Protein AF-A0A0N4VBP0-F1 (afdb_monomer_lite)

pLDDT: mean 86.18, std 14.72, range [43.16, 98.31]

InterPro domains:
  IPR055119 Abnormal cell migration protein 18-like, fibronectin type I domain [PF23003] (78-147)

Structure (mmCIF, N/CA/C/O backbone):
data_AF-A0A0N4VBP0-F1
#
_entry.id   AF-A0A0N4VBP0-F1
#
loop_
_atom_site.group_PDB
_atom_site.id
_atom_site.type_symbol
_atom_site.label_atom_id
_atom_site.label_alt_id
_atom_site.label_comp_id
_atom_site.label_asym_id
_atom_site.label_entity_id
_atom_site.label_seq_id
_atom_site.pdbx_PDB_ins_code
_atom_site.Cartn_x
_atom_site.Cartn_y
_atom_site.Cartn_z
_atom_site.occupancy
_atom_site.B_iso_or_equiv
_atom_site.auth_seq_id
_atom_site.auth_comp_id
_atom_site.auth_asym_id
_atom_site.auth_atom_id
_atom_site.pdbx_PDB_model_num
ATOM 1 N N . MET A 1 1 ? 10.386 -3.263 -33.760 1.00 45.22 1 MET A N 1
ATOM 2 C CA . MET A 1 1 ? 9.734 -3.889 -32.591 1.00 45.22 1 MET A CA 1
ATOM 3 C C . MET A 1 1 ? 8.811 -2.858 -31.971 1.00 45.22 1 MET A C 1
ATOM 5 O O . MET A 1 1 ? 9.292 -1.801 -31.594 1.00 45.22 1 MET A O 1
ATOM 9 N N . ALA A 1 2 ? 7.503 -3.111 -31.945 1.00 43.16 2 ALA A N 1
ATOM 10 C CA . ALA A 1 2 ? 6.547 -2.231 -31.281 1.00 43.16 2 ALA A CA 1
ATOM 11 C C . ALA A 1 2 ? 6.373 -2.720 -29.836 1.00 43.16 2 ALA A C 1
ATOM 13 O O . ALA A 1 2 ? 5.574 -3.613 -29.575 1.00 43.16 2 ALA A O 1
ATOM 14 N N . GLY A 1 3 ? 7.192 -2.207 -28.918 1.00 45.19 3 GLY A N 1
ATOM 15 C CA . GLY A 1 3 ? 7.002 -2.426 -27.485 1.00 45.19 3 GLY A CA 1
ATOM 16 C C . GLY A 1 3 ? 6.058 -1.362 -26.935 1.00 45.19 3 GLY A C 1
ATOM 17 O O . GLY A 1 3 ? 6.357 -0.173 -27.028 1.00 45.19 3 GLY A O 1
ATOM 18 N N . THR A 1 4 ? 4.913 -1.761 -26.388 1.00 47.69 4 THR A N 1
ATOM 19 C CA . THR A 1 4 ? 4.020 -0.848 -25.665 1.00 47.69 4 THR A CA 1
ATOM 20 C C . THR A 1 4 ? 4.611 -0.574 -24.284 1.00 47.69 4 THR A C 1
ATOM 22 O O . THR A 1 4 ? 4.507 -1.397 -23.375 1.00 47.69 4 THR A O 1
ATOM 25 N N . GLY A 1 5 ? 5.262 0.578 -24.136 1.00 48.09 5 GLY A N 1
ATOM 26 C CA . GLY A 1 5 ? 5.780 1.053 -22.858 1.00 48.09 5 GLY A CA 1
ATOM 27 C C . GLY A 1 5 ? 4.662 1.238 -21.834 1.00 48.09 5 GLY A C 1
ATOM 28 O O . GLY A 1 5 ? 3.679 1.926 -22.104 1.00 48.09 5 GLY A O 1
ATOM 29 N N . THR A 1 6 ? 4.771 0.607 -20.664 1.00 52.06 6 THR A N 1
ATOM 30 C CA . THR A 1 6 ? 3.801 0.809 -19.578 1.00 52.06 6 THR A CA 1
ATOM 31 C C . THR A 1 6 ? 4.302 1.944 -18.695 1.00 52.06 6 THR A C 1
ATOM 33 O O . THR A 1 6 ? 5.252 1.750 -17.942 1.00 52.06 6 THR A O 1
ATOM 36 N N . LYS A 1 7 ? 3.653 3.110 -18.789 1.00 55.88 7 LYS A N 1
ATOM 37 C CA . LYS A 1 7 ? 3.887 4.267 -17.913 1.00 55.88 7 LYS A CA 1
ATOM 38 C C . LYS A 1 7 ? 3.747 3.862 -16.439 1.00 55.88 7 LYS A C 1
ATOM 40 O O . LYS A 1 7 ? 2.843 3.099 -16.092 1.00 55.88 7 LYS A O 1
ATOM 45 N N . ASN A 1 8 ? 4.645 4.384 -15.607 1.00 66.62 8 ASN A N 1
ATOM 46 C CA . ASN A 1 8 ? 4.787 4.052 -14.189 1.00 66.62 8 ASN A CA 1
ATOM 47 C C . ASN A 1 8 ? 3.478 4.113 -13.405 1.00 66.62 8 ASN A C 1
ATOM 49 O O . ASN A 1 8 ? 2.595 4.936 -13.673 1.00 66.62 8 ASN A O 1
ATOM 53 N N . ARG A 1 9 ? 3.396 3.269 -12.375 1.00 81.88 9 ARG A N 1
ATOM 54 C CA . ARG A 1 9 ? 2.279 3.243 -11.438 1.00 81.88 9 ARG A CA 1
ATOM 55 C C . ARG A 1 9 ? 2.696 3.904 -10.137 1.00 81.88 9 ARG A C 1
ATOM 57 O O . ARG A 1 9 ? 3.677 3.527 -9.503 1.00 81.88 9 ARG A O 1
ATOM 64 N N . ARG A 1 10 ? 1.908 4.897 -9.751 1.00 91.56 10 ARG A N 1
ATOM 65 C CA . ARG A 1 10 ? 1.9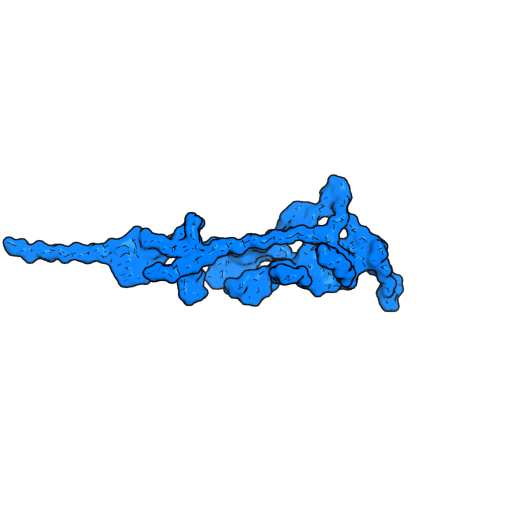51 5.512 -8.435 1.00 91.56 10 ARG A CA 1
ATOM 66 C C . ARG A 1 10 ? 0.530 5.555 -7.917 1.00 91.56 10 ARG A C 1
ATOM 68 O O . ARG A 1 10 ? -0.347 6.116 -8.574 1.00 91.56 10 ARG A O 1
ATOM 75 N N . TYR A 1 11 ? 0.317 4.942 -6.764 1.00 93.88 11 TYR A N 1
ATOM 76 C CA . TYR A 1 11 ? -0.962 4.974 -6.072 1.00 93.88 11 TYR A CA 1
ATOM 77 C C . TYR A 1 11 ? -0.760 5.642 -4.724 1.00 93.88 11 TYR A C 1
ATOM 79 O O . TYR A 1 11 ? 0.289 5.502 -4.095 1.00 93.88 11 TYR A O 1
ATOM 87 N N . GLU A 1 12 ? -1.775 6.365 -4.278 1.00 95.12 12 GLU A N 1
ATOM 88 C CA . GLU A 1 12 ? -1.763 7.060 -2.999 1.00 95.12 12 GLU A CA 1
ATOM 89 C C . GLU A 1 12 ? -3.082 6.827 -2.285 1.00 95.12 12 GLU A C 1
ATOM 91 O O . GLU A 1 12 ? -4.135 6.696 -2.914 1.00 95.12 12 GLU A O 1
ATOM 96 N N . THR A 1 13 ? -3.025 6.818 -0.962 1.00 95.44 13 THR A N 1
ATOM 97 C CA . THR A 1 13 ? -4.216 6.849 -0.126 1.00 95.44 13 THR A CA 1
ATOM 98 C C . THR A 1 13 ? -3.938 7.592 1.166 1.00 95.44 13 THR A C 1
ATOM 100 O O . THR A 1 13 ? -2.808 7.631 1.645 1.00 95.44 13 THR A O 1
ATOM 103 N N . VAL A 1 14 ? -5.007 8.103 1.766 1.00 94.25 14 VAL A N 1
ATOM 104 C CA . VAL A 1 14 ? -5.024 8.579 3.147 1.00 94.25 14 VAL A CA 1
ATOM 105 C C . VAL A 1 14 ? -6.066 7.761 3.922 1.00 94.25 14 VAL A C 1
ATOM 107 O O . VAL A 1 14 ? -7.111 7.412 3.343 1.00 94.25 14 VAL A O 1
ATOM 110 N N . PRO A 1 15 ? -5.787 7.386 5.180 1.00 94.62 15 PRO A N 1
ATOM 111 C CA . PRO A 1 15 ? -6.790 6.808 6.050 1.00 94.62 15 PRO A CA 1
ATOM 112 C C . PRO A 1 15 ? -7.928 7.785 6.376 1.00 94.62 15 PRO A C 1
ATOM 114 O O . PRO A 1 15 ? -7.728 8.998 6.461 1.00 94.62 15 PRO A O 1
ATOM 117 N N . GLN A 1 16 ? -9.126 7.253 6.591 1.00 94.56 16 GLN A N 1
ATOM 118 C CA . 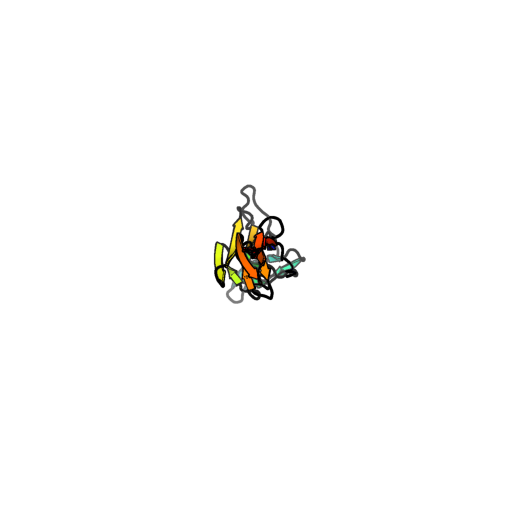GLN A 1 16 ? -10.312 8.014 6.960 1.00 94.56 16 GLN A CA 1
ATOM 119 C C . GLN A 1 16 ? -10.345 8.233 8.478 1.00 94.56 16 GLN A C 1
ATOM 121 O O . GLN A 1 16 ? -10.978 7.481 9.212 1.00 94.56 16 GLN A O 1
ATOM 126 N N . ASN A 1 17 ? -9.675 9.289 8.944 1.00 94.69 17 ASN A N 1
ATOM 127 C CA . ASN A 1 17 ? -9.676 9.700 10.350 1.00 94.69 17 ASN A CA 1
ATOM 128 C C . ASN A 1 17 ? -10.025 11.185 10.506 1.00 94.69 17 ASN A C 1
ATOM 130 O O . ASN A 1 17 ? -9.913 11.977 9.570 1.00 94.69 17 ASN A O 1
ATOM 134 N N . THR A 1 18 ? -10.408 11.570 11.723 1.00 92.31 18 THR A N 1
ATOM 135 C CA . THR A 1 18 ? -10.318 12.968 12.173 1.00 92.31 18 THR A CA 1
ATOM 136 C C . THR A 1 18 ? -8.933 13.194 12.767 1.00 92.31 18 THR A C 1
ATOM 138 O O . THR A 1 18 ? -8.395 12.286 13.392 1.00 92.31 18 THR A O 1
ATOM 141 N N . TYR A 1 19 ? -8.354 14.379 12.582 1.00 91.56 19 TYR A N 1
ATOM 142 C CA . TYR A 1 19 ? -7.007 14.699 13.058 1.00 91.56 19 TYR A CA 1
ATOM 143 C C . TYR A 1 19 ? -7.036 15.870 14.041 1.00 91.56 19 TYR A C 1
ATOM 145 O O . TYR A 1 19 ? -7.872 16.767 13.922 1.00 91.56 19 TYR A O 1
ATOM 153 N N . ASP A 1 20 ? -6.128 15.854 15.016 1.00 90.38 20 ASP A N 1
ATOM 154 C CA . ASP A 1 20 ? -5.907 16.976 15.926 1.00 90.38 20 ASP A CA 1
ATOM 155 C C . ASP A 1 20 ? -5.107 18.108 15.251 1.00 90.38 20 ASP A C 1
ATOM 157 O O . ASP A 1 20 ? -4.671 18.009 14.101 1.00 90.38 20 ASP A O 1
ATOM 161 N N . SER A 1 21 ? -4.868 19.201 15.981 1.00 90.19 21 SER A N 1
ATOM 162 C CA . SER A 1 21 ? -4.077 20.336 15.485 1.00 90.19 21 SER A CA 1
ATOM 163 C C . SER A 1 21 ? -2.619 19.990 15.152 1.00 90.19 21 SER A C 1
ATOM 165 O O . SER A 1 21 ? -1.947 20.771 14.485 1.00 90.19 21 SER A O 1
ATOM 167 N N . ASN A 1 22 ? -2.114 18.844 15.619 1.00 87.56 22 ASN A N 1
ATOM 168 C CA . ASN A 1 22 ? -0.756 18.364 15.370 1.00 87.56 22 ASN A CA 1
ATOM 169 C C . ASN A 1 22 ? -0.684 17.380 14.189 1.00 87.56 22 ASN A C 1
ATOM 171 O O . ASN A 1 22 ? 0.415 16.912 13.861 1.00 87.56 22 ASN A O 1
ATOM 175 N N . GLY A 1 23 ? -1.826 17.069 13.564 1.00 85.69 23 GLY A N 1
ATOM 176 C CA . GLY A 1 23 ? -1.954 16.096 12.482 1.00 85.69 23 GLY A CA 1
ATOM 177 C C . GLY A 1 23 ? -1.988 14.643 12.954 1.00 85.69 23 GLY A C 1
ATOM 178 O O . GLY A 1 23 ? -1.758 13.753 12.144 1.00 85.69 23 GLY A O 1
ATOM 179 N N . SER A 1 24 ? -2.239 14.388 14.240 1.00 89.44 24 SER A N 1
ATOM 180 C CA . SER A 1 24 ? -2.348 13.033 14.795 1.00 89.44 24 SER A CA 1
ATOM 181 C C . SER A 1 24 ? -3.791 12.539 14.689 1.00 89.44 24 SER A C 1
ATOM 183 O O . SER A 1 24 ? -4.709 13.328 14.929 1.00 89.44 24 SER A O 1
ATOM 185 N N . PRO A 1 25 ? -4.032 11.261 14.350 1.00 92.06 25 PRO A N 1
ATOM 186 C CA . PRO A 1 25 ? -5.387 10.737 14.258 1.00 92.06 25 PRO A CA 1
ATOM 187 C C . PRO A 1 25 ? -6.062 10.703 15.635 1.00 92.06 25 PRO A C 1
ATOM 189 O O . PRO A 1 25 ? -5.486 10.251 16.624 1.00 92.06 25 PRO A O 1
ATOM 192 N N . ILE A 1 26 ? -7.310 11.161 15.679 1.00 92.69 26 ILE A N 1
ATOM 193 C CA . ILE A 1 26 ? -8.199 11.093 16.836 1.00 92.69 26 ILE A CA 1
ATOM 194 C C . ILE A 1 26 ? -9.050 9.824 16.688 1.00 92.69 26 ILE A C 1
ATOM 196 O O . ILE A 1 26 ? -9.785 9.715 15.701 1.00 92.69 26 ILE A O 1
ATOM 200 N N . PRO A 1 27 ? -8.994 8.880 17.647 1.00 93.56 27 PRO A N 1
ATOM 201 C CA . PRO A 1 27 ? -9.818 7.678 17.610 1.00 93.56 27 PRO A CA 1
ATOM 202 C C . PRO A 1 27 ? -11.312 7.999 17.516 1.00 93.56 27 PRO A C 1
ATOM 204 O O . PRO A 1 27 ? -11.846 8.777 18.312 1.00 93.56 27 PRO A O 1
ATOM 207 N N . ASN A 1 28 ? -12.004 7.368 16.570 1.00 92.31 28 ASN A N 1
ATOM 208 C CA . ASN A 1 28 ? -13.450 7.460 16.449 1.00 92.31 28 ASN A CA 1
ATOM 209 C C . ASN A 1 28 ? -14.128 6.685 17.588 1.00 92.31 28 ASN A C 1
ATOM 211 O O . ASN A 1 28 ? -14.093 5.460 17.625 1.00 92.31 28 ASN A O 1
ATOM 215 N N . GLN A 1 29 ? -14.783 7.403 18.500 1.00 93.75 29 GLN A N 1
ATOM 216 C CA . GLN A 1 29 ? -15.467 6.807 19.651 1.00 93.75 29 GLN A CA 1
ATOM 217 C C . GLN A 1 29 ? -16.958 6.510 19.416 1.00 93.75 29 GLN A C 1
ATOM 219 O O . GLN A 1 29 ? -17.625 5.999 20.316 1.00 93.75 29 GLN A O 1
ATOM 224 N N . LEU A 1 30 ? -17.496 6.810 18.226 1.00 93.25 30 LEU A N 1
ATOM 225 C CA . LEU A 1 30 ? -18.921 6.634 17.913 1.00 93.25 30 LEU A CA 1
ATOM 226 C C . LEU A 1 30 ? -19.330 5.157 17.885 1.00 93.25 30 LEU A C 1
ATOM 228 O O . LEU A 1 30 ? -20.428 4.812 18.318 1.00 93.25 30 LEU A O 1
ATOM 232 N N . TYR A 1 31 ? -18.443 4.283 17.408 1.00 94.50 31 TYR A N 1
ATOM 233 C CA . TYR A 1 31 ? -18.716 2.856 17.221 1.00 94.50 31 TYR A CA 1
ATOM 234 C C . TYR A 1 31 ? -18.079 2.014 18.327 1.00 94.50 31 TYR A C 1
ATOM 236 O O . TYR A 1 31 ? -17.246 1.141 18.088 1.00 94.50 31 TYR A O 1
ATOM 244 N N . LYS A 1 32 ? -18.463 2.307 19.571 1.00 96.56 32 LYS A N 1
ATOM 245 C CA . LYS A 1 32 ? -18.038 1.553 20.752 1.00 96.56 32 LYS A CA 1
ATOM 246 C C . LYS A 1 32 ? -18.633 0.142 20.747 1.00 96.56 32 LYS A C 1
ATOM 248 O O . LYS A 1 32 ? -19.845 -0.024 20.611 1.00 96.56 32 LYS A O 1
ATOM 253 N N . ARG A 1 33 ? -17.799 -0.859 21.019 1.00 94.56 33 ARG A N 1
ATOM 254 C CA . ARG A 1 33 ? -18.191 -2.262 21.176 1.00 94.56 33 ARG A CA 1
ATOM 255 C C . ARG A 1 33 ? -17.521 -2.871 22.408 1.00 94.56 33 ARG A C 1
ATOM 257 O O . ARG A 1 33 ? -16.421 -2.479 22.785 1.00 94.56 33 ARG A O 1
ATOM 264 N N . ILE A 1 34 ? -18.214 -3.799 23.061 1.00 95.00 34 ILE A N 1
ATOM 265 C CA . ILE A 1 34 ? -17.680 -4.566 24.193 1.00 95.00 34 ILE A CA 1
ATOM 266 C C . ILE A 1 34 ? -17.389 -5.975 23.683 1.00 95.00 34 ILE A C 1
ATOM 268 O O . ILE A 1 34 ? -18.269 -6.608 23.098 1.00 95.00 34 ILE A O 1
ATOM 272 N N . GLU A 1 35 ? -16.152 -6.428 23.853 1.00 93.12 35 GLU A N 1
ATOM 273 C CA . GLU A 1 35 ? -15.721 -7.778 23.488 1.00 93.12 35 GLU A CA 1
ATOM 274 C C . GLU A 1 35 ? -16.124 -8.803 24.558 1.00 93.12 35 GLU A C 1
ATOM 276 O O . GLU A 1 35 ? -16.536 -8.463 25.669 1.00 93.12 35 GLU A O 1
ATOM 281 N N . SER A 1 36 ? -15.991 -10.092 24.238 1.00 93.50 36 SER A N 1
ATOM 282 C CA . SER A 1 36 ? -16.343 -11.191 25.150 1.00 93.50 36 SER A CA 1
ATOM 283 C C . SER A 1 36 ? -15.525 -11.220 26.444 1.00 93.50 36 SER A C 1
ATOM 285 O O . SER A 1 36 ? -15.984 -11.769 27.441 1.00 93.50 36 SER A O 1
ATOM 287 N N . ASP A 1 37 ? -14.322 -10.646 26.435 1.00 95.00 37 ASP A N 1
ATOM 288 C CA . ASP A 1 37 ? -13.456 -10.502 27.611 1.00 95.00 37 ASP A CA 1
ATOM 289 C C . ASP A 1 37 ? -13.803 -9.268 28.471 1.00 95.00 37 ASP A C 1
ATOM 291 O O . ASP A 1 37 ? -13.143 -9.001 29.473 1.00 95.00 37 ASP A O 1
ATOM 295 N N . GLY A 1 38 ? -14.844 -8.516 28.094 1.00 94.56 38 GLY A N 1
ATOM 296 C CA . GLY A 1 38 ? -15.275 -7.291 28.763 1.00 94.56 38 GLY A CA 1
ATOM 297 C C . GLY A 1 38 ? -14.482 -6.043 28.366 1.00 94.56 38 GLY A C 1
ATOM 298 O O . GLY A 1 38 ? -14.792 -4.954 28.857 1.00 94.56 38 GLY A O 1
ATOM 299 N N . SER A 1 39 ? -13.488 -6.160 27.480 1.00 94.56 39 SER A N 1
ATOM 300 C CA . SER A 1 39 ? -12.738 -5.009 26.982 1.00 94.56 39 SER A CA 1
ATOM 301 C C . SER A 1 39 ? -13.609 -4.111 26.099 1.00 94.56 39 SER A C 1
ATOM 303 O O . SER A 1 39 ? -14.506 -4.561 25.381 1.00 94.56 39 SER A O 1
ATOM 305 N N . VAL A 1 40 ? -13.358 -2.803 26.178 1.00 96.06 40 VAL A N 1
ATOM 306 C CA . VAL A 1 40 ? -13.995 -1.807 25.314 1.00 96.06 40 VAL A CA 1
ATOM 307 C C . VAL A 1 40 ? -13.090 -1.559 24.119 1.00 96.06 40 VAL A C 1
ATOM 309 O O . VAL A 1 40 ? -11.949 -1.131 24.291 1.00 96.06 40 VAL A O 1
ATOM 312 N N . VAL A 1 41 ? -13.631 -1.764 22.924 1.00 96.81 41 VAL A N 1
ATOM 313 C CA . VAL A 1 41 ? -12.966 -1.469 21.655 1.00 96.81 41 VAL A CA 1
ATOM 314 C C . VAL A 1 41 ? -13.806 -0.510 20.824 1.00 96.81 41 VAL A C 1
ATOM 316 O O . VAL A 1 41 ? -15.019 -0.393 21.013 1.00 96.81 41 VAL A O 1
ATOM 319 N N . TYR A 1 42 ? -13.158 0.173 19.893 1.00 97.50 42 TYR A N 1
ATOM 320 C CA . TYR A 1 42 ? -13.816 1.066 18.953 1.00 97.50 42 TYR A CA 1
ATOM 321 C C . TYR A 1 42 ? -13.607 0.569 17.526 1.00 97.50 42 TYR A C 1
ATOM 323 O O . TYR A 1 42 ? -12.487 0.262 17.111 1.00 97.50 42 TYR A O 1
ATOM 331 N N . ASP A 1 43 ? -14.705 0.472 16.791 1.00 97.25 43 ASP A N 1
ATOM 332 C CA . ASP A 1 43 ? -14.709 0.120 15.379 1.00 97.25 43 ASP A CA 1
ATOM 333 C C . ASP A 1 43 ? -14.516 1.398 14.529 1.00 97.25 43 ASP A C 1
ATOM 335 O O . ASP A 1 43 ? -14.781 2.521 14.969 1.00 97.25 43 ASP A O 1
ATOM 339 N N . CYS A 1 44 ? -14.026 1.246 13.302 1.00 97.06 44 CYS A N 1
ATOM 340 C CA . CYS A 1 44 ? -13.743 2.352 12.387 1.00 97.06 44 CYS A CA 1
ATOM 341 C C . CYS A 1 44 ? -14.864 2.488 11.355 1.00 97.06 44 CYS A C 1
ATOM 343 O O . CYS A 1 44 ? -15.565 1.521 11.071 1.00 97.06 44 CYS A O 1
ATOM 345 N N . GLN A 1 45 ? -15.003 3.659 10.736 1.00 95.94 45 GLN A N 1
ATOM 346 C CA . GLN A 1 45 ? -15.811 3.823 9.528 1.00 95.94 45 GLN A CA 1
ATOM 347 C C . GLN A 1 45 ? -14.879 4.118 8.357 1.00 95.94 45 GLN A C 1
ATOM 349 O O . GLN A 1 45 ? -14.138 5.098 8.399 1.00 95.94 45 GLN A O 1
ATOM 354 N N . ASP A 1 46 ? -14.905 3.273 7.327 1.00 94.00 46 ASP A N 1
ATOM 355 C CA . ASP A 1 46 ? -14.099 3.499 6.129 1.00 94.00 46 ASP A CA 1
ATOM 356 C C . ASP A 1 46 ? -14.686 4.619 5.251 1.00 94.00 46 ASP A C 1
ATOM 358 O O . ASP A 1 46 ? -15.807 5.091 5.450 1.00 94.00 46 ASP A O 1
ATOM 362 N N . ILE A 1 47 ? -13.934 5.045 4.232 1.00 93.12 47 ILE A N 1
ATOM 363 C CA . ILE A 1 47 ? -14.362 6.117 3.315 1.00 93.12 47 ILE A CA 1
ATOM 364 C C . ILE A 1 47 ? -15.644 5.793 2.524 1.00 93.12 47 ILE A C 1
ATOM 366 O O . ILE A 1 47 ? -16.273 6.691 1.973 1.00 93.12 47 ILE A O 1
ATOM 370 N N . SER A 1 48 ? -16.038 4.517 2.448 1.00 92.25 48 SER A N 1
ATOM 371 C CA . SER A 1 48 ? -17.291 4.082 1.813 1.00 92.25 48 SER A CA 1
ATOM 372 C C . SER A 1 48 ? -18.463 4.056 2.802 1.00 92.25 48 SER A C 1
ATOM 374 O O . SER A 1 48 ? -19.569 3.666 2.435 1.00 92.25 48 SER A O 1
ATOM 376 N N . GLY A 1 49 ? -18.232 4.459 4.055 1.00 93.19 49 GLY A N 1
ATOM 377 C CA . GLY A 1 49 ? -19.221 4.471 5.125 1.00 93.19 49 GLY A CA 1
ATOM 378 C C . GLY A 1 49 ? -19.398 3.126 5.832 1.00 93.19 49 GLY A C 1
ATOM 379 O O . GLY A 1 49 ? -20.261 3.030 6.706 1.00 93.19 49 GLY A O 1
ATOM 380 N N . VAL A 1 50 ? -18.608 2.100 5.492 1.00 95.50 50 VAL A N 1
ATOM 381 C CA . VAL A 1 50 ? -18.726 0.758 6.079 1.00 95.50 50 VAL A CA 1
ATOM 382 C C . VAL A 1 50 ? -18.050 0.726 7.444 1.00 95.50 50 VAL A C 1
ATOM 384 O O . VAL A 1 50 ? -16.929 1.209 7.601 1.00 95.50 50 VAL A O 1
ATOM 387 N N . ILE A 1 51 ? -18.722 0.123 8.427 1.00 96.69 51 ILE A N 1
ATOM 388 C CA . ILE A 1 51 ? -18.156 -0.088 9.761 1.00 96.69 51 ILE A CA 1
ATOM 389 C C . ILE A 1 51 ? -17.222 -1.294 9.736 1.00 96.69 51 ILE A C 1
ATOM 391 O O . ILE A 1 51 ? -17.617 -2.386 9.329 1.00 96.69 51 ILE A O 1
ATOM 395 N N . ARG A 1 52 ? -15.986 -1.075 10.176 1.00 97.25 52 ARG A N 1
ATOM 396 C CA . ARG A 1 52 ? -14.881 -2.030 10.182 1.00 97.25 52 ARG A CA 1
ATOM 397 C C . ARG A 1 52 ? -14.529 -2.357 11.613 1.00 97.25 52 ARG A C 1
ATOM 399 O O . ARG A 1 52 ? -14.214 -1.451 12.385 1.00 97.25 52 ARG A O 1
ATOM 406 N N . LYS A 1 53 ? -14.593 -3.634 11.972 1.00 97.00 53 LYS A N 1
ATOM 407 C CA . LYS A 1 53 ? -14.343 -4.057 13.350 1.00 97.00 53 LYS A CA 1
ATOM 408 C C . LYS A 1 53 ? -12.919 -3.714 13.760 1.00 97.00 53 LYS A C 1
ATOM 410 O O . LYS A 1 53 ? -12.009 -3.762 12.936 1.00 97.00 53 LYS A O 1
ATOM 415 N N . ASN A 1 54 ? -12.703 -3.427 15.038 1.00 97.19 54 ASN A N 1
ATOM 416 C CA . ASN A 1 54 ? -11.354 -3.365 15.587 1.00 97.19 54 ASN A CA 1
ATOM 417 C C . ASN A 1 54 ? -10.550 -4.614 15.171 1.00 97.19 54 ASN A C 1
ATOM 419 O O . ASN A 1 54 ? -11.042 -5.738 15.268 1.00 97.19 54 ASN A O 1
ATOM 423 N N . LYS A 1 55 ? -9.320 -4.393 14.705 1.00 96.75 55 LYS A N 1
ATOM 424 C CA . LYS A 1 55 ? -8.395 -5.372 14.113 1.00 96.75 55 LYS A CA 1
ATOM 425 C C . LYS A 1 55 ? -8.827 -5.984 12.776 1.00 96.75 55 LYS A C 1
ATOM 427 O O . LYS A 1 55 ? -8.122 -6.848 12.263 1.00 96.75 55 LYS A O 1
ATOM 432 N N . GLU A 1 56 ? -9.929 -5.540 12.174 1.00 97.81 56 GLU A N 1
ATOM 433 C CA . GLU A 1 56 ? -10.303 -5.957 10.822 1.00 97.81 56 GLU A CA 1
ATOM 434 C C . GLU A 1 56 ? -9.310 -5.400 9.805 1.00 97.81 56 GLU A C 1
ATOM 436 O O . GLU A 1 56 ? -9.094 -4.188 9.724 1.00 97.81 56 GLU A O 1
ATOM 441 N N . GLU A 1 57 ? -8.755 -6.300 8.995 1.00 98.00 57 GLU A N 1
ATOM 442 C CA . GLU A 1 57 ? -7.998 -5.967 7.796 1.00 98.00 57 GLU A CA 1
ATOM 443 C C . GLU A 1 57 ? -8.895 -6.053 6.572 1.00 98.00 57 GLU A C 1
ATOM 445 O O . GLU A 1 57 ? -9.616 -7.033 6.374 1.00 98.00 57 GLU A O 1
ATOM 450 N N . TYR A 1 58 ? -8.832 -5.039 5.719 1.00 97.75 58 TYR A N 1
ATOM 451 C CA . TYR A 1 58 ? -9.698 -4.968 4.554 1.00 97.75 58 TYR A CA 1
ATOM 452 C C . TYR A 1 58 ? -9.076 -4.155 3.424 1.00 97.75 58 TYR A C 1
ATOM 454 O O . TYR A 1 58 ? -8.089 -3.433 3.580 1.00 97.75 58 TYR A O 1
ATOM 462 N N . ARG A 1 59 ? -9.680 -4.291 2.244 1.00 96.50 59 ARG A N 1
ATOM 463 C CA . ARG A 1 59 ? -9.344 -3.541 1.035 1.00 96.50 59 ARG A CA 1
ATOM 464 C C . ARG A 1 59 ? -10.519 -2.650 0.663 1.00 96.50 59 ARG A C 1
ATOM 466 O O . ARG A 1 59 ? -11.678 -3.043 0.797 1.00 96.50 59 ARG A O 1
ATOM 473 N N . ARG A 1 60 ? -10.207 -1.463 0.156 1.00 93.69 60 ARG A N 1
ATOM 474 C CA . ARG A 1 60 ? -11.178 -0.594 -0.521 1.00 93.69 60 ARG A CA 1
ATOM 475 C C . ARG A 1 60 ? -11.366 -1.055 -1.978 1.00 93.69 60 ARG A C 1
ATOM 477 O O . ARG A 1 60 ? -10.523 -1.801 -2.478 1.00 93.69 60 ARG A O 1
ATOM 484 N N . PRO A 1 61 ? -12.414 -0.602 -2.696 1.00 91.19 61 PRO A N 1
ATOM 485 C CA . PRO A 1 61 ? -12.730 -1.097 -4.043 1.00 91.19 61 PRO A CA 1
ATOM 486 C C . PRO A 1 61 ? -11.598 -1.006 -5.083 1.00 91.19 61 PRO A C 1
ATOM 488 O O . PRO A 1 61 ? -11.518 -1.856 -5.963 1.00 91.19 61 PRO A O 1
ATOM 491 N N . ASN A 1 62 ? -10.697 -0.018 -4.983 1.00 89.44 62 ASN A N 1
ATOM 492 C CA . ASN A 1 62 ? -9.550 0.117 -5.897 1.00 89.44 62 ASN A CA 1
ATOM 493 C C . ASN A 1 62 ? -8.443 -0.931 -5.666 1.00 89.44 62 ASN A C 1
ATOM 495 O O . ASN A 1 62 ? -7.560 -1.089 -6.503 1.00 89.44 62 ASN A O 1
ATOM 499 N N . ASN A 1 63 ? -8.500 -1.652 -4.545 1.00 93.38 63 ASN A N 1
ATOM 500 C CA . ASN A 1 63 ? -7.645 -2.780 -4.209 1.00 93.38 63 ASN A CA 1
ATOM 501 C C . ASN A 1 63 ? -6.127 -2.499 -4.184 1.00 93.38 63 ASN A C 1
ATOM 503 O O . ASN A 1 63 ? -5.333 -3.431 -4.297 1.00 93.38 63 ASN A O 1
ATOM 507 N N . HIS A 1 64 ? -5.716 -1.236 -4.028 1.00 96.06 64 HIS A N 1
ATOM 508 C CA . HIS A 1 64 ? -4.301 -0.835 -4.024 1.00 96.06 64 HIS A CA 1
ATOM 509 C C . HIS A 1 64 ? -3.643 -0.880 -2.642 1.00 96.06 64 HIS A C 1
ATOM 511 O O . HIS A 1 64 ? -2.420 -0.907 -2.545 1.00 96.06 64 HIS A O 1
ATOM 517 N N . PHE A 1 65 ? -4.439 -0.894 -1.574 1.00 97.81 65 PHE A N 1
ATOM 518 C CA . PHE A 1 65 ? -3.954 -0.811 -0.200 1.00 97.81 65 PHE A CA 1
ATOM 519 C C . PHE A 1 65 ? -4.754 -1.734 0.716 1.00 97.81 65 PHE A C 1
ATOM 521 O O . PHE A 1 65 ? -5.945 -1.975 0.491 1.00 97.81 65 PHE A O 1
ATOM 528 N N . ILE A 1 66 ? -4.082 -2.232 1.750 1.00 98.12 66 ILE A N 1
ATOM 529 C CA . ILE A 1 66 ? -4.688 -2.936 2.876 1.00 98.12 66 ILE A CA 1
ATOM 530 C C . ILE A 1 66 ? -4.738 -1.966 4.046 1.00 98.12 66 ILE A C 1
ATOM 532 O O . ILE A 1 66 ? -3.714 -1.415 4.454 1.00 98.12 66 ILE A O 1
ATOM 536 N N . TYR A 1 67 ? -5.935 -1.792 4.582 1.00 97.94 67 TYR A N 1
ATOM 537 C CA . TYR A 1 67 ? -6.207 -0.981 5.755 1.00 97.94 67 TYR A CA 1
ATOM 538 C C . TYR A 1 67 ? -6.450 -1.902 6.939 1.00 97.94 67 TYR A C 1
ATOM 540 O O . TYR A 1 67 ? -6.902 -3.036 6.766 1.00 97.94 67 TYR A O 1
ATOM 548 N N . VAL A 1 68 ? -6.174 -1.403 8.133 1.00 97.62 68 VAL A N 1
ATOM 549 C CA . VAL A 1 68 ? -6.566 -2.043 9.382 1.00 97.62 68 VAL A CA 1
ATOM 550 C C . VAL A 1 68 ? -7.249 -1.017 10.269 1.00 97.62 68 VAL A C 1
ATOM 552 O O . VAL A 1 68 ? -6.807 0.130 10.362 1.00 97.62 68 VAL A O 1
ATOM 555 N N . CYS A 1 69 ? -8.347 -1.421 10.899 1.00 97.44 69 CYS A N 1
ATOM 556 C CA . CYS A 1 69 ? -8.913 -0.645 11.989 1.00 97.44 69 CYS A CA 1
ATOM 557 C C . CYS A 1 69 ? -8.168 -0.975 13.282 1.00 97.44 69 CYS A C 1
ATOM 559 O O . CYS A 1 69 ? -8.146 -2.129 13.706 1.00 97.44 69 CYS A O 1
ATOM 561 N N . ASP A 1 70 ? -7.580 0.024 13.924 1.00 96.06 70 ASP A N 1
ATOM 562 C CA . ASP A 1 70 ? -6.968 -0.102 15.237 1.00 96.06 70 ASP A CA 1
ATOM 563 C C . ASP A 1 70 ? -7.672 0.818 16.230 1.00 96.06 70 ASP A C 1
ATOM 565 O O . ASP A 1 70 ? -7.407 2.015 16.315 1.00 96.06 70 ASP A O 1
ATOM 569 N N . ASN A 1 71 ? -8.618 0.238 16.963 1.00 96.50 71 ASN A N 1
ATOM 570 C CA . ASN A 1 71 ? -9.341 0.864 18.059 1.00 96.50 71 ASN A CA 1
ATOM 571 C C . ASN A 1 71 ? -9.878 2.274 17.736 1.00 96.50 71 ASN A C 1
ATOM 573 O O . ASN A 1 71 ? -9.600 3.243 18.444 1.00 96.50 71 ASN A O 1
ATOM 577 N N . GLY A 1 72 ? -10.650 2.381 16.653 1.00 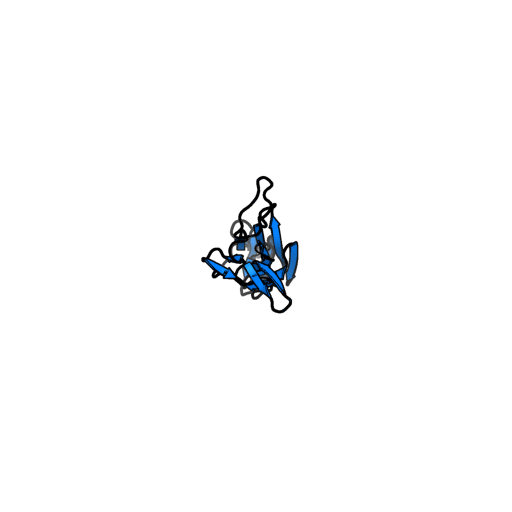96.56 72 GLY A N 1
ATOM 578 C CA . GLY A 1 72 ? -11.258 3.626 16.181 1.00 96.56 72 GLY A CA 1
ATOM 579 C C . GLY A 1 72 ? -10.353 4.470 15.280 1.00 96.56 72 GLY A C 1
ATOM 580 O O . GLY A 1 72 ? -10.802 5.508 14.798 1.00 96.56 72 GLY A O 1
ATOM 581 N N . VAL A 1 73 ? -9.111 4.048 15.028 1.00 96.25 73 VAL A N 1
ATOM 582 C CA . VAL A 1 73 ? -8.192 4.684 14.073 1.00 96.25 73 VAL A CA 1
ATOM 583 C C . VAL A 1 73 ? -7.976 3.764 12.880 1.00 96.25 73 VAL A C 1
ATOM 585 O O . VAL A 1 73 ? -7.500 2.642 13.015 1.00 96.25 73 VAL A O 1
ATOM 588 N N . GLU A 1 74 ? -8.294 4.235 11.682 1.00 96.31 74 GLU A N 1
ATOM 589 C CA . GLU A 1 74 ? -7.957 3.523 10.454 1.00 96.31 74 GLU A CA 1
ATOM 590 C C . GLU A 1 74 ? -6.486 3.794 10.097 1.00 96.31 74 GLU A C 1
ATOM 592 O O . GLU A 1 74 ? -6.029 4.937 10.129 1.00 96.31 74 GLU A O 1
ATOM 597 N N . THR A 1 75 ? -5.727 2.761 9.738 1.00 95.88 75 THR A N 1
ATOM 598 C CA . THR A 1 75 ? -4.332 2.901 9.288 1.00 95.88 75 THR A CA 1
ATOM 599 C C . THR A 1 75 ? -4.091 2.089 8.024 1.00 95.88 75 THR A C 1
ATOM 601 O O . THR A 1 75 ? -4.756 1.080 7.782 1.00 95.88 75 THR A O 1
ATOM 604 N N . VAL A 1 76 ? -3.136 2.517 7.196 1.00 97.12 76 VAL A N 1
ATOM 605 C CA . VAL A 1 76 ? -2.663 1.692 6.079 1.00 97.12 76 VAL A CA 1
ATOM 606 C C . VAL A 1 76 ? -1.631 0.712 6.615 1.00 97.12 76 VAL A C 1
ATOM 608 O O . VAL A 1 76 ? -0.612 1.117 7.167 1.00 97.12 76 VAL A O 1
ATOM 611 N N . LYS A 1 77 ? -1.886 -0.580 6.429 1.00 97.25 77 LYS A N 1
ATOM 612 C CA . LYS A 1 77 ? -0.984 -1.656 6.842 1.00 97.25 77 LYS A CA 1
ATOM 613 C C . LYS A 1 77 ? 0.020 -2.010 5.746 1.00 97.25 77 LYS A C 1
ATOM 615 O O . LYS A 1 77 ? 1.182 -2.293 6.032 1.00 97.25 77 LYS A O 1
ATOM 620 N N . ALA A 1 78 ? -0.434 -2.028 4.492 1.00 98.12 78 ALA A N 1
ATOM 621 C CA . ALA A 1 78 ? 0.381 -2.452 3.359 1.00 98.12 78 ALA A CA 1
ATOM 622 C C . ALA A 1 78 ? -0.126 -1.898 2.022 1.00 98.12 78 ALA A C 1
ATOM 624 O O . ALA A 1 78 ? -1.308 -1.587 1.860 1.00 98.12 78 ALA A O 1
ATOM 625 N N . CYS A 1 79 ? 0.767 -1.857 1.040 1.00 98.12 79 CYS A N 1
ATOM 626 C CA . CYS A 1 79 ? 0.449 -1.661 -0.365 1.00 98.12 79 CYS A CA 1
ATOM 627 C C . CYS A 1 79 ? 0.236 -3.016 -1.049 1.00 98.12 79 CYS A C 1
ATOM 629 O O . CYS A 1 79 ? 0.842 -4.027 -0.688 1.00 98.12 79 CYS A O 1
ATOM 631 N N . VAL A 1 80 ? -0.617 -3.026 -2.067 1.00 97.62 80 VAL A N 1
ATOM 632 C CA . VAL A 1 80 ? -0.852 -4.176 -2.938 1.00 97.62 80 VAL A CA 1
ATOM 633 C C . VAL A 1 80 ? -0.102 -3.919 -4.234 1.00 97.62 80 VAL A C 1
ATOM 635 O O . VAL A 1 80 ? -0.390 -2.952 -4.942 1.00 97.62 80 VAL A O 1
ATOM 638 N N . GLY A 1 81 ? 0.862 -4.784 -4.532 1.00 95.06 81 GLY A N 1
ATOM 639 C CA . GLY A 1 81 ? 1.678 -4.696 -5.730 1.00 95.06 81 GLY A CA 1
ATOM 640 C C . GLY A 1 81 ? 0.848 -4.698 -7.012 1.00 95.06 81 GLY A C 1
ATOM 641 O O . GLY A 1 81 ? -0.265 -5.221 -7.066 1.00 95.06 81 GLY A O 1
ATOM 642 N N . SER A 1 82 ? 1.377 -4.122 -8.083 1.00 92.00 82 SER A N 1
ATOM 643 C CA . SER A 1 82 ? 0.697 -4.161 -9.375 1.00 92.00 82 SER A CA 1
ATOM 644 C C . SER A 1 82 ? 0.732 -5.556 -10.012 1.00 92.00 82 SER A C 1
ATOM 646 O O . SER A 1 82 ? 1.359 -6.482 -9.482 1.00 92.00 82 SER A O 1
ATOM 648 N N . PRO A 1 83 ? 0.091 -5.738 -11.185 1.00 90.00 83 PRO A N 1
ATOM 649 C CA . PRO A 1 83 ? 0.200 -6.979 -11.941 1.00 90.00 83 PRO A CA 1
ATOM 650 C C . PRO A 1 83 ? 1.643 -7.391 -12.269 1.00 90.00 83 PRO A C 1
ATOM 652 O O . PRO A 1 83 ? 1.865 -8.579 -12.470 1.00 90.00 83 PRO A O 1
ATOM 655 N N . ARG A 1 84 ? 2.623 -6.462 -12.275 1.00 87.88 84 ARG A N 1
ATOM 656 C CA . ARG A 1 84 ? 4.049 -6.792 -12.488 1.00 87.88 84 ARG A CA 1
ATOM 657 C C . ARG A 1 84 ? 4.585 -7.772 -11.441 1.00 87.88 84 ARG A C 1
ATOM 659 O O . ARG A 1 84 ? 5.411 -8.610 -11.766 1.00 87.88 84 ARG A O 1
ATOM 666 N N . ILE A 1 85 ? 4.074 -7.691 -10.214 1.00 92.44 85 ILE A N 1
ATOM 667 C CA . ILE A 1 85 ? 4.444 -8.558 -9.085 1.00 92.44 85 ILE A CA 1
ATOM 668 C C . ILE A 1 85 ? 3.230 -9.296 -8.520 1.00 92.44 85 ILE A C 1
ATOM 670 O O . ILE A 1 85 ? 3.161 -9.579 -7.325 1.00 92.44 85 ILE A O 1
ATOM 674 N N . ASN A 1 86 ? 2.244 -9.578 -9.376 1.00 93.38 86 ASN A N 1
ATOM 675 C CA . ASN A 1 86 ? 1.072 -10.396 -9.064 1.00 93.38 86 ASN A CA 1
ATOM 676 C C . ASN A 1 86 ? 0.338 -10.010 -7.761 1.00 93.38 86 ASN A C 1
ATOM 678 O O . ASN A 1 86 ? -0.055 -10.874 -6.979 1.00 93.38 86 ASN A O 1
ATOM 682 N N . GLY A 1 87 ? 0.172 -8.714 -7.476 1.00 94.75 87 GLY A N 1
ATOM 683 C CA . GLY A 1 87 ? -0.579 -8.312 -6.282 1.00 94.75 87 GLY A CA 1
ATOM 684 C C . GLY A 1 87 ? 0.145 -8.524 -4.950 1.00 94.75 87 GLY A C 1
ATOM 685 O O . GLY A 1 87 ? -0.514 -8.461 -3.911 1.00 94.75 87 GLY A O 1
ATOM 686 N N . THR A 1 88 ? 1.458 -8.798 -4.958 1.00 97.06 88 THR A N 1
ATOM 687 C CA . THR A 1 88 ? 2.239 -9.093 -3.742 1.00 97.06 88 THR A CA 1
ATOM 688 C C . THR A 1 88 ? 2.082 -7.993 -2.691 1.00 97.06 88 THR A C 1
ATOM 690 O O . THR A 1 88 ? 2.080 -6.806 -3.016 1.00 97.06 88 THR A O 1
ATOM 693 N N . ILE A 1 89 ? 1.935 -8.387 -1.425 1.00 97.94 89 ILE A N 1
ATOM 694 C CA . ILE A 1 89 ? 1.757 -7.455 -0.307 1.00 97.94 89 ILE A CA 1
ATOM 695 C C . ILE A 1 89 ? 3.103 -6.894 0.120 1.00 97.94 89 ILE A C 1
ATOM 697 O O . ILE A 1 89 ? 4.014 -7.655 0.434 1.00 97.94 89 ILE A O 1
ATOM 701 N N . ILE A 1 90 ? 3.196 -5.570 0.180 1.00 98.31 90 ILE 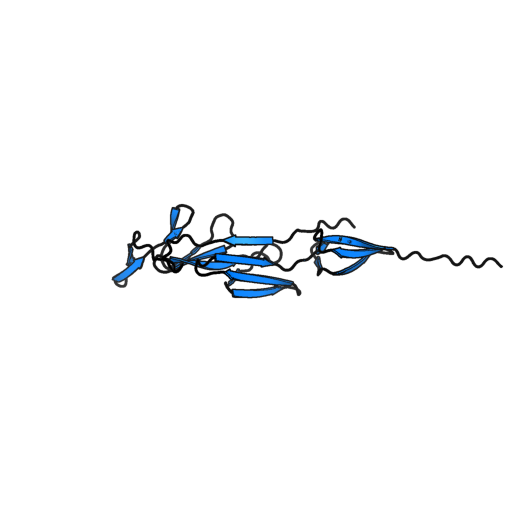A N 1
ATOM 702 C CA . ILE A 1 90 ? 4.389 -4.856 0.630 1.00 98.31 90 ILE A CA 1
ATOM 703 C C . ILE A 1 90 ? 3.987 -4.054 1.869 1.00 98.31 90 ILE A C 1
ATOM 705 O O . ILE A 1 90 ? 3.191 -3.118 1.731 1.00 98.31 90 ILE A O 1
ATOM 709 N N . PRO A 1 91 ? 4.450 -4.424 3.078 1.00 97.94 91 PRO A N 1
ATOM 710 C CA . PRO A 1 91 ? 4.156 -3.666 4.289 1.00 97.94 91 PRO A CA 1
ATOM 711 C C . PRO A 1 91 ? 4.572 -2.199 4.156 1.00 97.94 91 PRO A C 1
ATOM 713 O O . PRO A 1 91 ? 5.482 -1.858 3.402 1.00 97.94 91 PRO A O 1
ATOM 716 N N . VAL A 1 92 ? 3.893 -1.312 4.879 1.00 96.81 92 VAL A N 1
ATOM 717 C CA . VAL A 1 92 ? 4.276 0.104 4.891 1.00 96.81 92 VAL A CA 1
ATOM 718 C C . VAL A 1 92 ? 5.697 0.263 5.445 1.00 96.81 92 VAL A C 1
ATOM 720 O O . VAL A 1 92 ? 6.045 -0.329 6.461 1.00 96.81 92 VAL A O 1
ATOM 723 N N . ASN A 1 93 ? 6.476 1.118 4.783 1.00 96.19 93 ASN A N 1
ATOM 724 C CA . ASN A 1 93 ? 7.904 1.384 4.976 1.00 96.19 93 ASN A CA 1
ATOM 725 C C . ASN A 1 93 ? 8.851 0.257 4.538 1.00 96.19 93 ASN A C 1
ATOM 727 O O . ASN A 1 93 ? 10.026 0.290 4.897 1.00 96.19 93 ASN A O 1
ATOM 731 N N . GLU A 1 94 ? 8.372 -0.689 3.730 1.00 97.75 94 GLU A N 1
ATOM 732 C CA . GLU A 1 94 ? 9.197 -1.741 3.135 1.00 97.75 94 GLU A CA 1
ATOM 733 C C . GLU A 1 94 ? 9.413 -1.531 1.632 1.00 97.75 94 GLU A C 1
ATOM 735 O O . GLU A 1 94 ? 8.572 -0.978 0.910 1.00 97.75 94 GLU A O 1
ATOM 740 N N . ILE A 1 95 ? 10.548 -2.049 1.158 1.00 97.00 95 ILE A N 1
ATOM 741 C CA . ILE A 1 95 ? 10.900 -2.141 -0.259 1.00 97.00 95 ILE A CA 1
ATOM 742 C C . ILE A 1 95 ? 11.032 -3.617 -0.621 1.00 97.00 95 ILE A C 1
ATOM 744 O O . ILE A 1 95 ? 11.789 -4.361 -0.003 1.00 97.00 95 ILE A O 1
ATOM 748 N N . LEU A 1 96 ? 10.318 -4.030 -1.660 1.00 97.44 96 LEU A N 1
ATOM 749 C CA . LEU A 1 96 ? 10.428 -5.352 -2.258 1.00 97.44 96 LEU A CA 1
ATOM 750 C C . LEU A 1 96 ? 11.210 -5.251 -3.568 1.00 97.44 96 LEU A C 1
ATOM 752 O O . LEU A 1 96 ? 10.879 -4.422 -4.411 1.00 97.44 96 LEU A O 1
ATOM 756 N N . THR A 1 97 ? 12.184 -6.134 -3.779 1.00 96.31 97 THR A N 1
ATOM 757 C CA . THR A 1 97 ? 12.893 -6.255 -5.061 1.00 96.31 97 THR A CA 1
ATOM 758 C C . THR A 1 97 ? 12.532 -7.573 -5.733 1.00 96.31 97 THR A C 1
ATOM 760 O O . THR A 1 97 ? 12.702 -8.638 -5.142 1.00 96.31 97 THR A O 1
ATOM 763 N N . VAL A 1 98 ? 12.059 -7.510 -6.978 1.00 93.81 98 VAL A N 1
ATOM 764 C CA . VAL A 1 98 ? 11.714 -8.682 -7.798 1.00 93.81 98 VAL A CA 1
ATOM 765 C C . VAL A 1 98 ? 12.393 -8.536 -9.151 1.00 93.81 98 VAL A C 1
ATOM 767 O O . VAL A 1 98 ? 12.235 -7.514 -9.810 1.00 93.81 98 VAL A O 1
ATOM 770 N N . GLU A 1 99 ? 13.171 -9.546 -9.548 1.00 91.44 99 GLU A N 1
ATOM 771 C CA . GLU A 1 99 ? 13.897 -9.565 -10.831 1.00 91.44 99 GLU A CA 1
ATOM 772 C C . GLU A 1 99 ? 14.786 -8.328 -11.069 1.00 91.44 99 GLU A C 1
ATOM 774 O O . GLU A 1 99 ? 14.984 -7.899 -12.199 1.00 91.44 99 GLU A O 1
ATOM 779 N N . GLY A 1 100 ? 15.333 -7.755 -9.993 1.00 93.00 100 GLY A N 1
ATOM 780 C CA . GLY A 1 100 ? 16.185 -6.563 -10.050 1.00 93.00 100 GLY A CA 1
ATOM 781 C C . GLY A 1 100 ? 15.437 -5.231 -9.963 1.00 93.00 100 GLY A C 1
ATOM 782 O O . GLY A 1 100 ? 16.095 -4.219 -9.761 1.00 93.00 100 GLY A O 1
ATOM 783 N N . PHE A 1 101 ? 14.100 -5.226 -10.018 1.00 94.25 101 PHE A N 1
ATOM 784 C CA . PHE A 1 101 ? 13.280 -4.013 -9.929 1.00 94.25 101 PHE A CA 1
ATOM 785 C C . PHE A 1 101 ? 12.722 -3.802 -8.525 1.00 94.25 101 PHE A C 1
ATOM 787 O O . PHE A 1 101 ? 12.209 -4.749 -7.919 1.00 94.25 101 PHE A O 1
ATOM 794 N N . TRP A 1 102 ? 12.772 -2.570 -8.018 1.00 95.19 102 TRP A N 1
ATOM 795 C CA . TRP A 1 102 ? 12.213 -2.234 -6.706 1.00 95.19 102 TRP A CA 1
ATOM 796 C C . TRP A 1 102 ? 10.739 -1.800 -6.759 1.00 95.19 102 TRP A C 1
ATOM 798 O O . TRP A 1 102 ? 10.254 -1.173 -7.701 1.00 95.19 102 TRP A O 1
ATOM 808 N N . TYR A 1 103 ? 10.023 -2.115 -5.682 1.00 96.00 103 TYR A N 1
ATOM 809 C CA . TYR A 1 103 ? 8.626 -1.778 -5.427 1.00 96.00 103 TYR A CA 1
ATOM 810 C C . TYR A 1 103 ? 8.526 -1.302 -3.982 1.00 96.00 103 TYR A C 1
ATOM 812 O O . TYR A 1 103 ? 8.858 -2.037 -3.056 1.00 96.00 103 TYR A O 1
ATOM 820 N N . ASN A 1 104 ? 8.097 -0.066 -3.776 1.00 96.38 104 ASN A N 1
ATOM 821 C CA . ASN A 1 104 ? 8.198 0.611 -2.491 1.00 96.38 104 ASN A CA 1
ATOM 822 C C . ASN A 1 104 ? 6.812 0.988 -1.966 1.00 96.38 104 ASN A C 1
ATOM 824 O O . ASN A 1 104 ? 5.994 1.541 -2.706 1.00 96.38 104 ASN A O 1
ATOM 828 N N . CYS A 1 105 ? 6.564 0.713 -0.688 1.00 97.75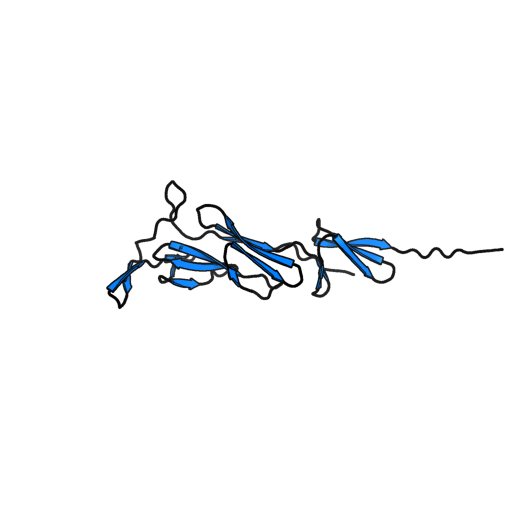 105 CYS A N 1
ATOM 829 C CA . CYS A 1 105 ? 5.395 1.183 0.038 1.00 97.75 105 CYS A CA 1
ATOM 830 C C . CYS A 1 105 ? 5.861 2.106 1.161 1.00 97.75 105 CYS A C 1
ATOM 832 O O . CYS A 1 105 ? 6.467 1.649 2.120 1.00 97.75 105 CYS A O 1
ATOM 834 N N . THR A 1 106 ? 5.573 3.402 1.080 1.00 96.06 106 THR A N 1
ATOM 835 C CA . THR A 1 106 ? 6.049 4.386 2.069 1.00 96.06 106 THR A CA 1
ATOM 836 C C . THR A 1 106 ? 4.900 5.039 2.810 1.00 96.06 106 THR A C 1
ATOM 838 O O . THR A 1 106 ? 3.870 5.338 2.206 1.00 96.06 106 THR A O 1
ATOM 841 N N . SER A 1 107 ? 5.091 5.303 4.102 1.00 92.19 107 SER A N 1
ATOM 842 C CA . SER A 1 107 ? 4.278 6.278 4.827 1.00 92.19 107 SER A CA 1
ATOM 843 C C . SER A 1 107 ? 4.843 7.682 4.613 1.00 92.19 107 SER A C 1
ATOM 845 O O . SER A 1 107 ? 6.059 7.882 4.643 1.00 92.19 107 SER A O 1
ATOM 847 N N . GLN A 1 108 ? 3.976 8.666 4.399 1.00 83.81 108 GLN A N 1
ATOM 848 C CA . GLN A 1 108 ? 4.332 10.074 4.279 1.00 83.81 108 GLN A CA 1
ATOM 849 C C . GLN A 1 108 ? 3.531 10.887 5.292 1.00 83.81 108 GLN A C 1
ATOM 851 O O . GLN A 1 108 ? 2.317 10.763 5.362 1.00 83.81 108 GLN A O 1
ATOM 856 N N . GLY A 1 109 ? 4.203 11.766 6.036 1.00 77.62 109 GLY A N 1
ATOM 857 C CA . GLY A 1 109 ? 3.527 12.684 6.953 1.00 77.62 109 GLY A CA 1
ATOM 858 C C . GLY A 1 109 ? 2.953 12.022 8.211 1.00 77.62 109 GLY A C 1
ATOM 859 O O . GLY A 1 109 ? 3.235 10.868 8.529 1.00 77.62 109 GLY A O 1
ATOM 860 N N . LYS A 1 110 ? 2.193 12.811 8.976 1.00 79.25 110 LYS A N 1
ATOM 861 C CA . LYS A 1 110 ? 1.554 12.389 10.238 1.00 79.25 110 LYS A CA 1
ATOM 862 C C . LYS A 1 110 ? 0.110 11.921 10.053 1.00 79.25 110 LYS A C 1
ATOM 864 O O . LYS A 1 110 ? -0.418 11.229 10.915 1.00 79.25 110 LYS A O 1
ATOM 869 N N . ASP A 1 111 ? -0.486 12.245 8.910 1.00 81.69 111 ASP A N 1
ATOM 870 C CA . ASP A 1 111 ? -1.833 11.846 8.505 1.00 81.69 111 ASP A CA 1
ATOM 871 C C . ASP A 1 111 ? -1.920 10.365 8.096 1.00 81.69 111 ASP A C 1
ATOM 873 O O . ASP A 1 111 ? -2.978 9.883 7.705 1.00 81.69 111 ASP A O 1
ATOM 877 N N . GLY A 1 112 ? -0.813 9.618 8.174 1.00 85.31 112 GLY A N 1
ATOM 878 C CA . GLY A 1 112 ? -0.779 8.199 7.829 1.00 85.31 112 GLY A CA 1
ATOM 879 C C . GLY A 1 112 ? -0.965 7.939 6.335 1.00 85.31 112 GLY A C 1
ATOM 880 O O . GLY A 1 112 ? -1.343 6.829 5.952 1.00 85.31 112 GLY A O 1
ATOM 881 N N . LYS A 1 113 ? -0.723 8.949 5.486 1.00 93.19 113 LYS A N 1
ATOM 882 C CA . LYS A 1 113 ? -0.751 8.803 4.033 1.00 93.19 113 LYS A CA 1
ATOM 883 C C . LYS A 1 113 ? 0.227 7.715 3.606 1.00 93.19 113 LYS A C 1
ATOM 885 O O . LYS A 1 113 ? 1.392 7.738 3.988 1.00 93.19 113 LYS A O 1
ATOM 890 N N . ALA A 1 114 ? -0.225 6.804 2.751 1.00 96.50 114 ALA A N 1
ATOM 891 C CA . ALA A 1 114 ? 0.625 5.781 2.159 1.00 96.50 114 ALA A CA 1
ATOM 892 C C . ALA A 1 114 ? 0.764 5.986 0.652 1.00 96.50 114 ALA A C 1
ATOM 894 O O . ALA A 1 114 ? -0.196 6.341 -0.041 1.00 96.50 114 ALA A O 1
ATOM 895 N N . VAL A 1 115 ? 1.969 5.738 0.147 1.00 96.88 115 VAL A N 1
ATOM 896 C CA . VAL A 1 115 ? 2.316 5.872 -1.264 1.00 96.88 115 VAL A CA 1
ATOM 897 C C . VAL A 1 115 ? 2.997 4.599 -1.735 1.00 96.88 115 VAL A C 1
ATOM 899 O O . VAL A 1 115 ? 4.035 4.204 -1.204 1.00 96.88 115 VAL A O 1
ATOM 902 N N . TYR A 1 116 ? 2.417 3.997 -2.767 1.00 96.69 116 TYR A N 1
ATOM 903 C CA . TYR A 1 116 ? 3.035 2.924 -3.527 1.00 96.69 116 TYR A CA 1
ATOM 904 C C . TYR A 1 116 ? 3.716 3.495 -4.769 1.00 96.69 116 TYR A C 1
ATOM 906 O O . TYR A 1 116 ? 3.092 4.246 -5.529 1.00 96.69 116 TYR A O 1
ATOM 914 N N . THR A 1 117 ? 4.967 3.110 -4.993 1.00 95.31 117 THR A N 1
ATOM 915 C CA . THR A 1 117 ? 5.740 3.447 -6.195 1.00 95.31 117 THR A CA 1
ATOM 916 C C . THR A 1 117 ? 6.526 2.244 -6.683 1.00 95.31 117 THR A C 1
ATOM 918 O O . THR A 1 117 ? 7.043 1.474 -5.877 1.00 95.31 117 THR A O 1
ATOM 921 N N . GLU A 1 118 ? 6.671 2.126 -7.994 1.00 93.44 118 GLU A N 1
ATOM 922 C CA . GLU A 1 118 ? 7.456 1.080 -8.650 1.00 93.44 118 GLU A CA 1
ATOM 923 C C . GLU A 1 118 ? 8.609 1.703 -9.423 1.00 93.44 118 GLU A C 1
ATOM 925 O O . GLU A 1 118 ? 8.477 2.830 -9.904 1.00 93.44 118 GLU A O 1
ATOM 930 N N . GLU A 1 119 ? 9.693 0.951 -9.584 1.00 91.88 119 GLU A N 1
ATOM 931 C CA . GLU A 1 119 ? 10.797 1.342 -10.447 1.00 91.88 119 GLU A CA 1
ATOM 932 C C . GLU A 1 119 ? 10.362 1.504 -11.913 1.00 91.88 119 GLU A C 1
ATOM 934 O O . GLU A 1 119 ? 9.572 0.728 -12.475 1.00 91.88 119 GLU A O 1
ATOM 939 N N . ASP A 1 120 ? 10.933 2.528 -12.540 1.00 87.44 120 ASP A N 1
ATOM 940 C CA . ASP A 1 120 ? 10.757 2.849 -13.946 1.00 87.44 120 ASP A CA 1
ATOM 941 C C . ASP A 1 120 ? 11.366 1.747 -14.824 1.00 87.44 120 ASP A C 1
ATOM 943 O O . ASP A 1 120 ? 12.537 1.391 -14.692 1.00 87.44 120 ASP A O 1
ATOM 947 N N . ALA A 1 121 ? 10.569 1.209 -15.751 1.00 86.81 121 ALA A N 1
ATOM 948 C CA . ALA A 1 121 ? 10.993 0.100 -16.602 1.00 86.81 121 ALA A CA 1
ATOM 949 C C . ALA A 1 121 ? 10.229 0.059 -17.929 1.00 86.81 121 ALA A C 1
ATOM 951 O O . ALA A 1 121 ? 9.023 0.333 -17.972 1.00 86.81 121 ALA A O 1
ATOM 952 N N . CYS A 1 122 ? 10.900 -0.385 -18.993 1.00 84.50 122 CYS A N 1
ATOM 953 C CA . CYS A 1 122 ? 10.245 -0.769 -20.243 1.00 84.50 122 CYS A CA 1
ATOM 954 C C . CYS A 1 122 ? 9.813 -2.236 -20.176 1.00 84.50 122 CYS A C 1
ATOM 956 O O . CYS A 1 122 ? 10.574 -3.083 -19.718 1.00 84.50 122 CYS A O 1
ATOM 958 N N . ASN A 1 123 ? 8.617 -2.554 -20.678 1.00 81.25 123 ASN A N 1
ATOM 959 C CA . ASN A 1 123 ? 8.165 -3.937 -20.838 1.00 81.25 123 ASN A CA 1
ATOM 960 C C . ASN A 1 123 ? 8.193 -4.325 -22.319 1.00 81.25 123 ASN A C 1
ATOM 962 O O . ASN A 1 123 ? 7.531 -3.694 -23.145 1.00 81.25 123 ASN A O 1
ATOM 966 N N . ILE A 1 124 ? 8.947 -5.372 -22.644 1.00 77.50 124 ILE A N 1
ATOM 967 C CA . ILE A 1 124 ? 9.016 -5.946 -23.985 1.00 77.50 124 ILE A CA 1
ATOM 968 C C . ILE A 1 124 ? 8.667 -7.421 -23.875 1.00 77.50 124 ILE A C 1
ATOM 970 O O . ILE A 1 124 ? 9.421 -8.204 -23.304 1.00 77.50 124 ILE A O 1
ATOM 974 N N . ASN A 1 125 ? 7.528 -7.809 -24.447 1.00 76.19 125 ASN A N 1
ATOM 975 C CA . ASN A 1 125 ? 7.065 -9.199 -24.467 1.00 76.19 125 ASN A CA 1
ATOM 976 C C . ASN A 1 125 ? 7.048 -9.858 -23.073 1.00 76.19 125 ASN A C 1
ATOM 978 O O . ASN A 1 125 ? 7.400 -11.025 -22.931 1.00 76.19 125 ASN A O 1
ATOM 982 N N . GLY A 1 126 ? 6.671 -9.103 -22.038 1.00 78.31 126 GLY A N 1
ATOM 983 C CA . GLY A 1 126 ? 6.610 -9.589 -20.659 1.00 78.31 126 GLY A CA 1
ATOM 984 C C . GLY A 1 126 ? 7.917 -9.460 -19.878 1.00 78.31 126 GLY A C 1
ATOM 985 O O . GLY A 1 126 ? 7.891 -9.651 -18.668 1.00 78.31 126 GLY A O 1
ATOM 986 N N . LYS A 1 127 ? 9.033 -9.091 -20.519 1.00 85.00 127 LYS A N 1
ATOM 987 C CA . LYS A 1 127 ? 10.315 -8.867 -19.847 1.00 85.00 127 LYS A CA 1
ATOM 988 C C . LYS A 1 127 ? 10.510 -7.391 -19.513 1.00 85.00 127 LYS A C 1
ATOM 990 O O . LYS A 1 127 ? 10.342 -6.530 -20.380 1.00 85.00 127 LYS A O 1
ATOM 995 N N . LEU A 1 128 ? 10.878 -7.116 -18.264 1.00 87.62 128 LEU A N 1
ATOM 996 C CA . LEU A 1 128 ? 11.237 -5.778 -17.808 1.00 87.62 128 LEU A CA 1
ATOM 997 C C . LEU A 1 128 ? 12.702 -5.460 -18.128 1.00 87.62 128 LEU A C 1
ATOM 999 O O . LEU A 1 128 ? 13.573 -6.328 -18.072 1.00 87.62 128 LEU A O 1
ATOM 1003 N N . HIS A 1 129 ? 12.942 -4.199 -18.468 1.00 88.44 129 HIS A N 1
ATOM 1004 C CA . HIS A 1 129 ? 14.250 -3.628 -18.767 1.00 88.44 129 HIS A CA 1
ATOM 1005 C C . HIS A 1 129 ? 14.406 -2.309 -18.023 1.00 88.44 129 HIS A C 1
ATOM 1007 O O . HIS A 1 129 ? 13.474 -1.495 -18.022 1.00 88.44 129 HIS A O 1
ATOM 1013 N N . HIS A 1 130 ? 15.568 -2.103 -17.405 1.00 91.06 130 HIS A N 1
ATOM 1014 C CA . HIS A 1 130 ? 15.859 -0.862 -16.703 1.00 91.06 130 HIS A CA 1
ATOM 1015 C C . HIS A 1 130 ? 15.967 0.281 -17.706 1.00 91.06 130 HIS A C 1
ATOM 1017 O O . HIS A 1 130 ? 16.352 0.103 -18.868 1.00 91.06 130 HIS A O 1
ATOM 1023 N N . ILE A 1 131 ? 15.643 1.487 -17.247 1.00 88.06 131 ILE A N 1
ATOM 1024 C CA . ILE A 1 131 ? 15.916 2.696 -18.016 1.00 88.06 131 ILE A CA 1
ATOM 1025 C C . ILE A 1 131 ? 17.400 2.723 -18.399 1.00 88.06 131 ILE A C 1
ATOM 1027 O O . ILE A 1 131 ? 18.283 2.578 -17.557 1.00 88.06 131 ILE A O 1
ATOM 1031 N N . GLY A 1 132 ? 17.671 2.938 -19.685 1.00 87.19 132 GLY A N 1
ATOM 1032 C CA . GLY A 1 132 ? 19.020 2.963 -20.239 1.00 87.19 132 GLY A CA 1
ATOM 1033 C C . GLY A 1 132 ? 19.509 1.632 -20.812 1.00 87.19 132 GLY A C 1
ATOM 1034 O O . GLY A 1 132 ? 20.473 1.677 -21.583 1.00 87.19 132 GLY A O 1
ATOM 1035 N N . ASP A 1 133 ? 18.842 0.505 -20.532 1.00 87.81 133 ASP A N 1
ATOM 1036 C CA . ASP A 1 133 ? 19.164 -0.796 -21.131 1.00 87.81 133 ASP A CA 1
ATOM 1037 C C . ASP A 1 133 ? 19.126 -0.719 -22.660 1.00 87.81 133 ASP A C 1
ATOM 1039 O O . ASP A 1 133 ? 18.213 -0.127 -23.244 1.00 87.81 133 ASP A O 1
ATOM 1043 N N . VAL A 1 134 ? 20.110 -1.347 -23.312 1.00 85.75 134 VAL A N 1
ATOM 1044 C CA . VAL A 1 134 ? 20.211 -1.428 -24.774 1.00 85.75 134 VAL A CA 1
ATOM 1045 C C . VAL A 1 134 ? 19.956 -2.858 -25.234 1.00 85.75 134 VAL A C 1
ATOM 1047 O O . VAL A 1 134 ? 20.552 -3.804 -24.727 1.00 85.75 134 VAL A O 1
ATOM 1050 N N . ILE A 1 135 ? 19.079 -3.012 -26.222 1.00 83.94 135 ILE A N 1
ATOM 1051 C CA . ILE A 1 135 ? 18.635 -4.301 -26.748 1.00 83.94 135 ILE A CA 1
ATOM 1052 C C . ILE A 1 135 ? 18.849 -4.323 -28.254 1.00 83.94 135 ILE A C 1
ATOM 1054 O O . ILE A 1 135 ? 18.417 -3.417 -28.966 1.00 83.94 135 ILE A O 1
ATOM 1058 N N . SER A 1 136 ? 19.482 -5.380 -28.746 1.00 81.81 136 SER A N 1
ATOM 1059 C CA . SER A 1 136 ? 19.724 -5.577 -30.174 1.00 81.81 136 SER A CA 1
ATOM 1060 C C . SER A 1 136 ? 18.619 -6.418 -30.810 1.00 81.81 136 SER A C 1
ATOM 1062 O O . SER A 1 136 ? 18.235 -7.462 -30.286 1.00 81.81 136 SER A O 1
ATOM 1064 N N . ALA A 1 137 ? 18.145 -5.994 -31.978 1.00 77.00 137 ALA A N 1
ATOM 1065 C CA . ALA A 1 137 ? 17.281 -6.763 -32.860 1.00 77.00 137 ALA A CA 1
ATOM 1066 C C . ALA A 1 137 ? 17.835 -6.698 -34.290 1.00 77.00 137 ALA A C 1
ATOM 1068 O O . ALA A 1 137 ? 17.622 -5.729 -35.022 1.00 77.00 137 ALA A O 1
ATOM 1069 N N . GLY A 1 138 ? 18.582 -7.733 -34.677 1.00 81.88 138 GLY A N 1
ATOM 1070 C CA . GLY A 1 138 ? 19.329 -7.742 -35.934 1.00 81.88 138 GLY A CA 1
ATOM 1071 C C . GLY A 1 138 ? 20.404 -6.654 -35.945 1.00 81.88 138 GLY A C 1
ATOM 1072 O O . GLY A 1 138 ? 21.199 -6.556 -35.014 1.00 81.88 138 GLY A O 1
ATOM 1073 N N . ILE A 1 139 ? 20.402 -5.821 -36.986 1.00 81.75 139 ILE A N 1
ATOM 1074 C CA . ILE A 1 139 ? 21.327 -4.684 -37.124 1.00 81.75 139 ILE A CA 1
ATOM 1075 C C . ILE A 1 139 ? 20.902 -3.458 -36.315 1.00 81.75 139 ILE A C 1
ATOM 1077 O O . ILE A 1 139 ? 21.593 -2.448 -36.319 1.00 81.75 139 ILE A O 1
ATOM 1081 N N . THR A 1 140 ? 19.748 -3.494 -35.661 1.00 77.12 140 THR A N 1
ATOM 1082 C CA . THR A 1 140 ? 19.190 -2.334 -34.978 1.00 77.12 140 THR A CA 1
ATOM 1083 C C . THR A 1 140 ? 19.341 -2.485 -33.475 1.00 77.12 140 THR A C 1
ATOM 1085 O O . THR A 1 140 ? 19.059 -3.550 -32.933 1.00 77.12 140 THR A O 1
ATOM 1088 N N . THR A 1 141 ? 19.740 -1.422 -32.785 1.00 81.81 141 THR A N 1
ATOM 1089 C CA . THR A 1 141 ? 19.723 -1.371 -31.321 1.00 81.81 141 THR A CA 1
ATOM 1090 C C . THR A 1 141 ? 18.643 -0.415 -30.844 1.00 81.81 141 THR A C 1
ATOM 1092 O O . THR A 1 141 ? 18.378 0.618 -31.461 1.00 81.81 141 THR A O 1
ATOM 1095 N N . PHE A 1 142 ? 18.010 -0.765 -29.735 1.00 82.19 142 PHE A N 1
ATOM 1096 C CA . PHE A 1 142 ? 16.980 0.024 -29.084 1.00 82.19 142 PHE A CA 1
ATOM 1097 C C . PHE A 1 142 ? 17.401 0.306 -27.648 1.00 82.19 142 PHE A C 1
ATOM 1099 O O . PHE A 1 142 ? 17.996 -0.561 -27.017 1.00 82.19 142 PHE A O 1
ATOM 1106 N N . ARG A 1 143 ? 17.064 1.478 -27.114 1.00 86.06 143 ARG A N 1
ATOM 1107 C CA . ARG A 1 143 ? 17.301 1.844 -25.716 1.00 86.06 143 ARG A CA 1
ATOM 1108 C C . ARG A 1 143 ? 15.976 2.011 -24.984 1.00 86.06 143 ARG A C 1
ATOM 1110 O O . ARG A 1 143 ? 15.044 2.577 -25.550 1.00 86.06 143 ARG A O 1
ATOM 1117 N N . CYS A 1 144 ? 15.895 1.542 -23.743 1.00 85.31 144 CYS A N 1
ATOM 1118 C CA . CYS A 1 144 ? 14.766 1.860 -22.877 1.00 85.31 144 CYS A CA 1
ATOM 1119 C C . CYS A 1 144 ? 14.856 3.324 -22.418 1.00 85.31 144 CYS A C 1
ATOM 1121 O O . CYS A 1 144 ? 15.792 3.701 -21.710 1.00 85.31 144 CYS A O 1
ATOM 1123 N N . ASP A 1 145 ? 13.915 4.153 -22.864 1.00 80.56 145 ASP A N 1
ATOM 1124 C CA . ASP A 1 145 ? 13.916 5.604 -22.671 1.00 80.56 145 ASP A CA 1
ATOM 1125 C C . ASP A 1 145 ? 13.004 6.028 -21.508 1.00 80.56 145 ASP A C 1
ATOM 1127 O O . ASP A 1 145 ? 11.882 5.538 -21.380 1.00 80.56 145 ASP A O 1
ATOM 1131 N N . SER A 1 146 ? 13.458 6.972 -20.678 1.00 77.81 146 SER A N 1
ATOM 1132 C CA . SER A 1 146 ? 12.700 7.486 -19.525 1.00 77.81 146 SER A CA 1
ATOM 1133 C C . SER A 1 146 ? 11.626 8.518 -19.877 1.00 77.81 146 SER A C 1
ATOM 1135 O O . SER A 1 146 ? 10.748 8.778 -19.061 1.00 77.81 146 SER A O 1
ATOM 1137 N N . THR 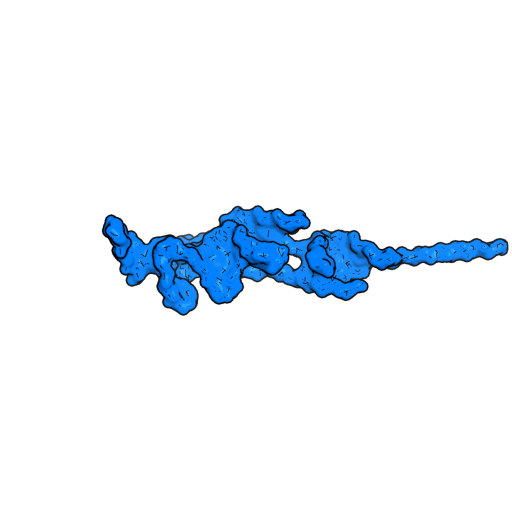A 1 147 ? 11.663 9.114 -21.069 1.00 71.44 147 THR A N 1
ATOM 1138 C CA . THR A 1 147 ? 10.717 10.158 -21.499 1.00 71.44 147 THR A CA 1
ATOM 1139 C C . THR A 1 147 ? 9.357 9.556 -21.819 1.00 71.44 147 THR A C 1
ATOM 1141 O O . THR A 1 147 ? 8.318 10.100 -21.451 1.00 71.44 147 THR A O 1
ATOM 1144 N N . ASN A 1 148 ? 9.366 8.415 -22.510 1.00 64.06 148 ASN A N 1
ATOM 1145 C CA . ASN A 1 148 ? 8.153 7.748 -22.978 1.00 64.06 148 ASN A CA 1
ATOM 1146 C C . ASN A 1 148 ? 7.977 6.337 -22.402 1.00 64.06 148 ASN A C 1
ATOM 1148 O O . ASN A 1 148 ? 7.004 5.664 -22.750 1.00 64.06 148 ASN A O 1
ATOM 1152 N N . TYR A 1 149 ? 8.900 5.884 -21.542 1.00 62.28 149 TYR A N 1
ATOM 1153 C CA . TYR A 1 149 ? 8.915 4.537 -20.957 1.00 62.28 149 TYR A CA 1
ATOM 1154 C C . TYR A 1 149 ? 8.826 3.433 -22.016 1.00 62.28 149 TYR A C 1
ATOM 1156 O O . TYR A 1 149 ? 8.211 2.387 -21.804 1.00 62.28 149 TYR A O 1
ATOM 1164 N N . ASN A 1 150 ? 9.397 3.697 -23.194 1.00 67.19 150 ASN A N 1
ATOM 1165 C CA . ASN A 1 150 ? 9.334 2.848 -24.373 1.00 67.19 150 ASN A CA 1
ATOM 1166 C C . ASN A 1 150 ? 10.727 2.640 -24.977 1.00 67.19 150 ASN A C 1
ATOM 1168 O O . ASN A 1 150 ? 11.708 3.269 -24.584 1.00 67.19 150 ASN A O 1
ATOM 1172 N N . MET A 1 151 ? 10.803 1.720 -25.935 1.00 68.19 151 MET A N 1
ATOM 1173 C CA . MET A 1 151 ? 12.038 1.461 -26.661 1.00 68.19 151 MET A CA 1
ATOM 1174 C C . MET A 1 151 ? 12.203 2.470 -27.789 1.00 68.19 151 MET A C 1
ATOM 1176 O O . MET A 1 151 ? 11.420 2.474 -28.741 1.00 68.19 151 MET A O 1
ATOM 1180 N N . THR A 1 152 ? 13.248 3.284 -27.711 1.00 75.00 152 THR A N 1
ATOM 1181 C CA . THR A 1 152 ? 13.634 4.214 -28.772 1.00 75.00 152 THR A CA 1
ATOM 1182 C C . THR A 1 152 ? 14.755 3.612 -29.608 1.00 75.00 152 THR A C 1
ATOM 1184 O O . THR A 1 152 ? 15.622 2.898 -29.105 1.00 75.00 152 THR A O 1
ATOM 1187 N N . LEU A 1 153 ? 14.720 3.849 -30.921 1.00 70.12 153 LEU A N 1
ATOM 1188 C CA . LEU A 1 153 ? 15.799 3.452 -31.823 1.00 70.12 153 LEU A CA 1
ATOM 1189 C C . LEU A 1 153 ? 17.092 4.153 -31.386 1.00 70.12 153 LEU A C 1
ATOM 1191 O O . LEU A 1 153 ? 17.153 5.378 -31.397 1.00 70.12 153 LEU A O 1
ATOM 1195 N N . SER A 1 154 ? 18.114 3.380 -31.020 1.00 75.44 154 SER A N 1
ATOM 1196 C CA . SER A 1 154 ? 19.399 3.917 -30.571 1.00 75.44 154 SER A CA 1
ATOM 1197 C C . SER A 1 154 ? 20.422 3.965 -31.705 1.00 75.44 154 SER A C 1
ATOM 1199 O O . SER A 1 154 ? 21.124 4.963 -31.838 1.00 75.44 154 SER A O 1
ATOM 1201 N N . SER A 1 155 ? 20.543 2.910 -32.516 1.00 73.31 155 SER A N 1
ATOM 1202 C CA . SER A 1 155 ? 21.447 2.896 -33.676 1.00 73.31 155 SER A CA 1
ATOM 1203 C C . SER A 1 155 ? 21.087 1.811 -34.693 1.00 73.31 155 SER A C 1
ATOM 1205 O O . SER A 1 155 ? 20.375 0.855 -34.381 1.00 73.31 155 SER A O 1
ATOM 1207 N N . VAL A 1 156 ? 21.606 1.950 -35.916 1.00 69.12 156 VAL A N 1
ATOM 1208 C CA . VAL A 1 156 ? 21.574 0.921 -36.964 1.00 69.12 156 VAL A CA 1
ATOM 1209 C C . VAL A 1 156 ? 23.015 0.617 -37.367 1.00 69.12 156 VAL A C 1
ATOM 1211 O O . VAL A 1 156 ? 23.745 1.513 -37.787 1.00 69.12 156 VAL A O 1
ATOM 1214 N N . ILE A 1 157 ? 23.434 -0.638 -37.233 1.00 64.38 157 ILE A N 1
ATOM 1215 C CA . ILE A 1 157 ? 24.720 -1.140 -37.709 1.00 64.38 157 ILE A CA 1
ATOM 1216 C C . ILE A 1 157 ? 24.630 -1.243 -39.232 1.00 64.38 157 ILE A C 1
ATOM 1218 O O . ILE A 1 157 ? 24.128 -2.226 -39.780 1.00 64.38 157 ILE A O 1
ATOM 1222 N N . MET A 1 158 ? 25.104 -0.210 -39.924 1.00 51.91 158 MET A N 1
ATOM 1223 C CA . MET A 1 158 ? 25.331 -0.284 -41.363 1.00 51.91 158 MET A CA 1
ATOM 1224 C C . MET A 1 158 ? 26.638 -1.040 -41.598 1.00 51.91 158 MET A C 1
ATOM 1226 O O . MET A 1 158 ? 27.709 -0.553 -41.241 1.00 51.91 158 MET A O 1
ATOM 1230 N N . HIS A 1 159 ? 26.557 -2.233 -42.188 1.00 52.59 159 HIS A N 1
ATOM 1231 C CA . HIS A 1 159 ? 27.737 -2.841 -42.792 1.00 52.59 159 HIS A CA 1
ATOM 1232 C C . HIS A 1 159 ? 28.073 -1.999 -44.022 1.00 52.59 159 HIS A C 1
ATOM 1234 O O . HIS A 1 159 ? 27.337 -2.018 -45.005 1.00 52.59 159 HIS A O 1
ATOM 1240 N N . SER A 1 160 ? 29.146 -1.212 -43.957 1.00 48.47 160 SER A N 1
ATOM 1241 C CA . SER A 1 160 ? 29.727 -0.644 -45.165 1.00 48.47 160 SER A CA 1
ATOM 1242 C C . SER A 1 160 ? 30.287 -1.808 -45.978 1.00 48.47 160 SER A C 1
ATOM 1244 O O . SER A 1 160 ? 31.281 -2.413 -45.569 1.00 48.47 160 SER A O 1
ATOM 1246 N N . GLU A 1 161 ? 29.662 -2.140 -47.106 1.00 43.84 161 GLU A N 1
ATOM 1247 C CA . GLU A 1 161 ? 30.352 -2.892 -48.148 1.00 43.84 161 GLU A CA 1
ATOM 1248 C C . GLU A 1 161 ? 31.541 -2.036 -48.585 1.00 43.84 161 GLU A C 1
ATOM 1250 O O . GLU A 1 161 ? 31.395 -1.021 -49.268 1.00 43.84 161 GLU A O 1
ATOM 1255 N N . VAL A 1 162 ? 32.737 -2.405 -48.129 1.00 47.25 162 VAL A N 1
ATOM 1256 C CA . VAL A 1 162 ? 33.971 -1.896 -48.713 1.00 47.25 162 VAL A CA 1
ATOM 1257 C C . VAL A 1 162 ? 34.051 -2.531 -50.097 1.00 47.25 162 VAL A C 1
ATOM 1259 O O . VAL A 1 162 ? 34.558 -3.637 -50.260 1.00 47.25 162 VAL A O 1
ATOM 1262 N N . SER A 1 163 ? 33.483 -1.849 -51.091 1.00 44.84 163 SER A N 1
ATOM 1263 C CA . SER A 1 163 ? 33.703 -2.155 -52.500 1.00 44.84 163 SER A CA 1
ATOM 1264 C C . SER A 1 163 ? 35.157 -1.821 -52.823 1.00 44.84 163 SER A C 1
ATOM 1266 O O . SER A 1 163 ? 35.479 -0.708 -53.235 1.00 44.84 163 SER A O 1
ATOM 1268 N N . SER A 1 164 ? 36.054 -2.779 -52.601 1.00 51.81 164 SER A N 1
ATOM 1269 C CA . SER A 1 164 ? 37.390 -2.751 -53.183 1.00 51.81 164 SER A CA 1
ATOM 1270 C C . SER A 1 164 ? 37.260 -3.060 -54.673 1.00 51.81 164 SER A C 1
ATOM 1272 O O . SER A 1 164 ? 37.250 -4.225 -55.072 1.00 51.81 164 SER A O 1
ATOM 1274 N N . THR A 1 165 ? 37.112 -2.024 -55.493 1.00 47.50 165 THR A N 1
ATOM 1275 C CA . THR A 1 165 ? 37.363 -2.126 -56.935 1.00 47.50 165 THR A CA 1
ATOM 1276 C C . THR A 1 165 ? 38.822 -1.755 -57.235 1.00 47.50 165 THR A C 1
ATOM 1278 O O . THR A 1 165 ? 39.340 -0.855 -56.572 1.00 47.50 165 THR A O 1
ATOM 1281 N N . PRO A 1 166 ? 39.473 -2.492 -58.156 1.00 53.66 166 PRO A N 1
ATOM 1282 C CA . PRO A 1 166 ? 40.931 -2.592 -58.308 1.00 53.66 166 PRO A CA 1
ATOM 1283 C C . PRO A 1 166 ? 41.623 -1.340 -58.854 1.00 53.66 166 PRO A C 1
ATOM 1285 O O . PRO A 1 166 ? 40.965 -0.553 -59.570 1.00 53.66 166 PRO A O 1
#

Radius of gyration: 24.41 Å; chains: 1; bounding box: 60×32×87 Å

Secondary structure (DSSP, 8-state):
------PPPEEEE----EE-TTSPEEP--SSEEE-TTS-EEE-EE-TTS-EE-TT-EEE-TT-SEEEEEETTEEEEEEEEP-GGGTT-EEETTEEEEETTEEEEEEEETTTTEEEEEE--EEEETTEEEETT-EEEETTEEEEEETTTTEEEEEEE----------

Sequence (166 aa):
MAGTGTKNRRYETVPQNTYDSNGSPIPNQLYKRIESDGSVVYDCQDISGVIRKNKEEYRRPNNHFIYVCDNGVETVKACVGSPRINGTIIPVNEILTVEGFWYNCTSQGKDGKAVYTEEDACNINGKLHHIGDVISAGITTFRCDSTNYNMTLSSVIMHSEVSSTP

Organism: Enterobius vermicularis (NCBI:txid51028)

Foldseek 3Di:
DDFDFDPWDKDKDFWPADADPQLAGDADPPAWDQDPVRDIAHWEQGPVRDTHGAQRWDADPVLQFIWHHHRRTIATQWGQDDVLVPRDTAGEQGWDADPNWIWHWYQDDNRRMIMITTAQFTADPSDTDHQQDWDDDPQWIWGQHPVNSYTDTDDGNDDPPPPPDD